Protein AF-A0A8J7EIL8-F1 (afdb_monomer_lite)

Secondary structure (DSSP, 8-state):
----------------HHHHHHHHHHHHHHHHHHHHHHHHHHHHHHHHHHHHHHHHHHHHHHHHHHHHHHHHHHHHHHHHHHHHHH--HHHHHHHHHHHH--------------

Radius of gyration: 48.03 Å; chains: 1; bo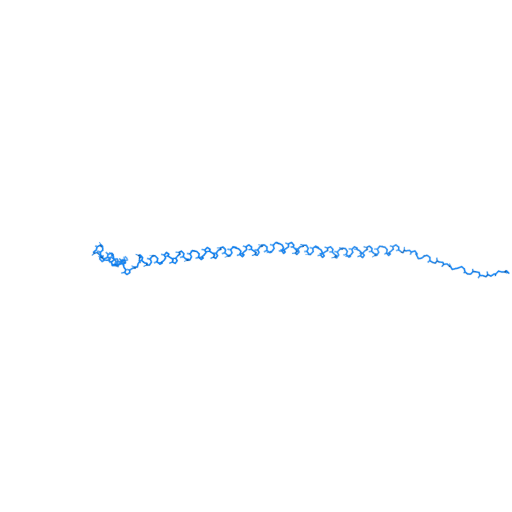unding box: 81×63×140 Å

Foldseek 3Di:
DDDDDDDDPPPPPDPDVVVVVVVVVVVVVVVVVVVVVVVVVVVVVVVCVVVVVVVVVVVVVVVVVVVVVVVVVVVVVVVVVVCCVVVVVVVVQVCCCVVVVDRDPPPPPPDDDD

Sequence (114 aa):
MPSSTRTPVRRQRRADPLRRLARHTVAIELGARLGVNVFLISVAAVSLGRLLPYLQSQVQQLEVARAELAQAEAANTRLRADFDRYFDPAQAGRVIQEQTGYRSRSERQVVWTD

Structure (mmCIF, N/CA/C/O backbone):
data_AF-A0A8J7EIL8-F1
#
_entry.id   AF-A0A8J7EIL8-F1
#
loop_
_atom_site.group_PDB
_atom_site.id
_atom_site.type_symbol
_atom_site.label_atom_id
_atom_site.label_alt_id
_atom_site.label_comp_id
_atom_site.label_asym_id
_atom_site.label_entity_id
_atom_site.label_seq_id
_atom_site.pdbx_PDB_ins_code
_atom_site.Cartn_x
_atom_site.Cartn_y
_atom_site.Cartn_z
_atom_site.occupancy
_atom_site.B_iso_or_equiv
_atom_site.auth_seq_id
_atom_site.auth_comp_id
_atom_site.auth_asym_id
_atom_site.auth_atom_id
_atom_site.pdbx_PDB_model_num
ATOM 1 N N . MET A 1 1 ? 45.175 -23.412 -86.253 1.00 45.22 1 MET A N 1
ATOM 2 C CA . MET A 1 1 ? 45.599 -22.586 -85.098 1.00 45.22 1 MET A CA 1
ATOM 3 C C . MET A 1 1 ? 45.067 -21.170 -85.302 1.00 45.22 1 MET A C 1
ATOM 5 O O . MET A 1 1 ? 45.242 -20.704 -86.420 1.00 45.22 1 MET A O 1
ATOM 9 N N . PRO A 1 2 ? 44.476 -20.468 -84.313 1.00 54.69 2 PRO A N 1
ATOM 10 C CA . PRO A 1 2 ? 44.032 -20.900 -8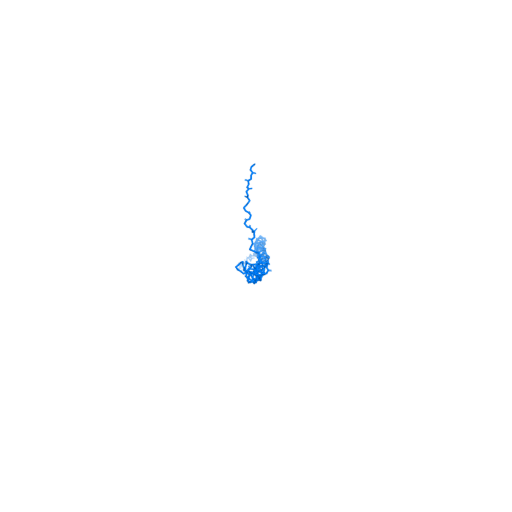2.985 1.00 54.69 2 PRO A CA 1
ATOM 11 C C . PRO A 1 2 ? 42.524 -20.655 -82.718 1.00 54.69 2 PRO A C 1
ATOM 13 O O . PRO A 1 2 ? 41.894 -19.747 -83.252 1.00 54.69 2 PRO A O 1
ATOM 16 N N . SER A 1 3 ? 41.957 -21.488 -81.848 1.00 57.53 3 SER A N 1
ATOM 17 C CA . SER A 1 3 ? 40.623 -21.370 -81.255 1.00 57.53 3 SER A CA 1
ATOM 18 C C . SER A 1 3 ? 40.598 -20.286 -80.173 1.00 57.53 3 SER A C 1
ATOM 20 O O . SER A 1 3 ? 41.425 -20.297 -79.261 1.00 57.53 3 SER A O 1
ATOM 22 N N . SER A 1 4 ? 39.637 -19.365 -80.251 1.00 58.88 4 SER A N 1
ATOM 23 C CA . SER A 1 4 ? 39.501 -18.262 -79.297 1.00 58.88 4 SER A CA 1
ATOM 24 C C . SER A 1 4 ? 38.798 -18.730 -78.017 1.00 58.88 4 SER A C 1
ATOM 26 O O . SER A 1 4 ? 37.571 -18.751 -77.931 1.00 58.88 4 SER A O 1
ATOM 28 N N . THR A 1 5 ? 39.575 -19.101 -77.003 1.00 61.47 5 THR A N 1
ATOM 29 C CA . THR A 1 5 ? 39.064 -19.445 -75.670 1.00 61.47 5 THR A CA 1
ATOM 30 C C . THR A 1 5 ? 38.674 -18.167 -74.922 1.00 61.47 5 THR A C 1
ATOM 32 O O . THR A 1 5 ? 39.535 -17.414 -74.470 1.00 61.47 5 THR A O 1
ATOM 35 N N . ARG A 1 6 ? 37.370 -17.900 -74.777 1.00 58.81 6 ARG A N 1
ATOM 36 C CA . ARG A 1 6 ? 36.865 -16.863 -73.860 1.00 58.81 6 ARG A CA 1
ATOM 37 C C . ARG A 1 6 ? 36.973 -17.369 -72.422 1.00 58.81 6 ARG A C 1
ATOM 39 O O . ARG A 1 6 ? 36.224 -18.248 -72.007 1.00 58.81 6 ARG A O 1
ATOM 46 N N . THR A 1 7 ? 37.890 -16.795 -71.659 1.00 63.28 7 THR A N 1
ATOM 47 C CA . THR A 1 7 ? 37.995 -16.983 -70.210 1.00 63.28 7 THR A CA 1
ATOM 48 C C . THR A 1 7 ? 36.843 -16.266 -69.492 1.00 63.28 7 THR A C 1
ATOM 50 O O . THR A 1 7 ? 36.620 -15.075 -69.722 1.00 63.28 7 THR A O 1
ATOM 53 N N . PRO A 1 8 ? 36.094 -16.935 -68.597 1.00 62.00 8 PRO A N 1
ATOM 54 C CA . PRO A 1 8 ? 35.124 -16.253 -67.756 1.00 62.00 8 PRO A CA 1
ATOM 55 C C . PRO A 1 8 ? 35.866 -15.509 -66.641 1.00 62.00 8 PRO A C 1
ATOM 57 O O . PRO A 1 8 ? 36.435 -16.111 -65.729 1.00 62.00 8 PRO A O 1
ATOM 60 N N . VAL A 1 9 ? 35.847 -14.178 -66.694 1.00 60.34 9 VAL A N 1
ATOM 61 C CA . VAL A 1 9 ? 36.305 -13.336 -65.585 1.00 60.34 9 VAL A CA 1
ATOM 62 C C . VAL A 1 9 ? 35.330 -13.521 -64.423 1.00 60.34 9 VAL A C 1
ATOM 64 O O . VAL A 1 9 ? 34.246 -12.936 -64.380 1.00 60.34 9 VAL A O 1
ATOM 67 N N . ARG A 1 10 ? 35.711 -14.366 -63.463 1.00 56.81 10 ARG A N 1
ATOM 68 C CA . ARG A 1 10 ? 35.024 -14.531 -62.181 1.00 56.81 10 ARG A CA 1
ATOM 69 C C . ARG A 1 10 ? 35.108 -13.205 -61.424 1.00 56.81 10 ARG A C 1
ATOM 71 O O . ARG A 1 10 ? 36.090 -12.938 -60.738 1.00 56.81 10 ARG A O 1
ATOM 78 N N . ARG A 1 11 ? 34.075 -12.363 -61.547 1.00 56.78 11 ARG A N 1
ATOM 79 C CA . ARG A 1 11 ? 33.885 -11.178 -60.697 1.00 56.78 11 ARG A CA 1
ATOM 80 C C . ARG A 1 11 ? 33.795 -11.639 -59.244 1.00 56.78 11 ARG A C 1
ATOM 82 O O . ARG A 1 11 ? 32.743 -12.055 -58.764 1.00 56.78 11 ARG A O 1
ATOM 89 N N . GLN A 1 12 ? 34.922 -11.580 -58.548 1.00 60.41 12 GLN A N 1
ATOM 90 C CA . GLN A 1 12 ? 34.991 -11.684 -57.101 1.00 60.41 12 GLN A CA 1
ATOM 91 C C . GLN A 1 12 ? 34.159 -10.531 -56.534 1.00 60.41 12 GLN A C 1
ATOM 93 O O . GLN A 1 12 ? 34.570 -9.372 -56.579 1.00 60.41 12 GLN A O 1
ATOM 98 N N . ARG A 1 13 ? 32.950 -10.841 -56.049 1.00 59.81 13 ARG A N 1
ATOM 99 C CA . ARG A 1 13 ? 32.154 -9.926 -55.225 1.00 59.81 13 ARG A CA 1
ATOM 100 C C . ARG A 1 13 ? 32.993 -9.600 -53.993 1.00 59.81 13 ARG A C 1
ATOM 102 O O . ARG A 1 13 ? 33.014 -10.371 -53.036 1.00 59.81 13 ARG A O 1
ATOM 109 N N . ARG A 1 14 ? 33.720 -8.482 -54.036 1.00 59.16 14 ARG A N 1
ATOM 110 C CA . ARG A 1 14 ? 34.313 -7.883 -52.842 1.00 59.16 14 ARG A CA 1
ATOM 111 C C . ARG A 1 14 ? 33.162 -7.617 -51.881 1.00 59.16 14 ARG A C 1
ATOM 113 O O . ARG A 1 14 ? 32.178 -6.982 -52.246 1.00 59.16 14 ARG A O 1
ATOM 120 N N . ALA A 1 15 ? 33.243 -8.196 -50.690 1.00 62.31 15 ALA A N 1
ATOM 121 C CA . ALA A 1 15 ? 32.285 -7.913 -49.641 1.00 62.31 15 ALA A CA 1
ATOM 122 C C . ALA A 1 15 ? 32.422 -6.431 -49.281 1.00 62.31 15 ALA A C 1
ATOM 124 O O . ALA A 1 15 ? 33.453 -6.030 -48.745 1.00 62.31 15 ALA A O 1
ATOM 125 N N . ASP A 1 16 ? 31.408 -5.631 -49.618 1.00 69.62 16 ASP A N 1
ATOM 126 C CA . ASP A 1 16 ? 31.428 -4.195 -49.365 1.00 69.62 16 ASP A CA 1
ATOM 127 C C . ASP A 1 16 ? 31.595 -3.917 -47.863 1.00 69.62 16 ASP A C 1
ATOM 129 O O . ASP A 1 16 ? 30.737 -4.329 -47.069 1.00 69.62 16 ASP A O 1
ATOM 133 N N . PRO A 1 17 ? 32.649 -3.197 -47.440 1.00 66.56 17 PRO A N 1
ATOM 134 C CA . PRO A 1 17 ? 32.838 -2.815 -46.040 1.00 66.56 17 PRO A CA 1
ATOM 135 C C . PRO A 1 17 ? 31.667 -1.961 -45.523 1.00 66.56 17 PRO A C 1
ATOM 137 O O . PRO A 1 17 ? 31.293 -2.057 -44.354 1.00 66.56 17 PRO A O 1
ATOM 140 N N . LEU A 1 18 ? 30.991 -1.237 -46.421 1.00 68.00 18 LEU A N 1
ATOM 141 C CA . LEU A 1 18 ? 29.774 -0.474 -46.138 1.00 68.00 18 LEU A CA 1
ATOM 142 C C . LEU A 1 18 ? 28.623 -1.356 -45.623 1.00 68.00 18 LEU A C 1
ATOM 144 O O . LEU A 1 18 ? 27.897 -0.956 -44.717 1.00 68.00 18 LEU A O 1
ATOM 148 N N . ARG A 1 19 ? 28.493 -2.603 -46.106 1.00 67.44 19 ARG A N 1
ATOM 149 C CA . ARG A 1 19 ? 27.488 -3.564 -45.604 1.00 67.44 19 ARG A CA 1
ATOM 150 C C . ARG A 1 19 ? 27.817 -4.113 -44.213 1.00 67.44 19 ARG A C 1
ATOM 152 O O . ARG A 1 19 ? 26.940 -4.680 -43.561 1.00 67.44 19 ARG A O 1
ATOM 159 N N . ARG A 1 20 ? 29.073 -4.032 -43.759 1.00 66.19 20 ARG A N 1
ATOM 160 C CA . ARG A 1 20 ? 29.434 -4.359 -42.367 1.00 66.19 20 ARG A CA 1
ATOM 161 C C . ARG A 1 20 ? 29.085 -3.201 -41.440 1.00 66.19 20 ARG A C 1
ATOM 163 O O . ARG A 1 20 ? 28.426 -3.453 -40.438 1.00 66.19 20 ARG A O 1
ATOM 170 N N . LEU A 1 21 ? 29.414 -1.963 -41.821 1.00 70.00 21 LEU A N 1
ATOM 171 C CA . LEU A 1 21 ? 29.007 -0.772 -41.064 1.00 70.00 21 LEU A CA 1
ATOM 172 C C . LEU A 1 21 ? 27.481 -0.680 -40.930 1.00 70.00 21 LEU A C 1
ATOM 174 O O . LEU A 1 21 ? 26.985 -0.549 -39.818 1.00 70.00 21 LEU A O 1
ATOM 178 N N . ALA A 1 22 ? 26.740 -0.859 -42.029 1.00 72.19 22 ALA A N 1
ATOM 179 C CA . ALA A 1 22 ? 25.276 -0.826 -42.012 1.00 72.19 22 ALA A CA 1
ATOM 180 C C . ALA A 1 22 ? 24.648 -1.942 -41.153 1.00 72.19 22 ALA A C 1
ATOM 182 O O . ALA A 1 22 ? 23.579 -1.768 -40.581 1.00 72.19 22 ALA A O 1
ATOM 183 N N . ARG A 1 23 ? 25.302 -3.105 -41.023 1.00 72.31 23 ARG A N 1
ATOM 184 C CA . ARG A 1 23 ? 24.844 -4.156 -40.097 1.00 72.31 23 ARG A CA 1
ATOM 185 C C . ARG A 1 23 ? 25.141 -3.814 -38.642 1.00 72.31 23 ARG A C 1
ATOM 187 O O . ARG A 1 23 ? 24.355 -4.175 -37.774 1.00 72.31 23 ARG A O 1
ATOM 194 N N . HIS A 1 24 ? 26.253 -3.136 -38.367 1.00 73.06 24 HIS A N 1
ATOM 195 C CA . HIS A 1 24 ? 26.572 -2.680 -37.017 1.00 73.06 24 HIS A CA 1
ATOM 196 C C . HIS A 1 24 ? 25.628 -1.575 -36.551 1.00 73.06 24 HIS A C 1
ATOM 198 O O . HIS A 1 24 ? 25.179 -1.637 -35.412 1.00 73.06 24 HIS A O 1
ATOM 204 N N . THR A 1 25 ? 25.240 -0.639 -37.420 1.00 80.06 25 THR A N 1
ATOM 205 C CA . THR A 1 25 ? 24.242 0.383 -37.064 1.00 80.06 25 THR A CA 1
ATOM 206 C C . THR A 1 25 ? 22.885 -0.242 -36.740 1.00 80.06 25 THR A C 1
ATOM 208 O O . THR A 1 25 ? 22.292 0.103 -35.724 1.00 80.06 25 THR A O 1
ATOM 211 N N . VAL A 1 26 ? 22.442 -1.231 -37.526 1.00 82.62 26 VAL A N 1
ATOM 212 C CA . VAL A 1 26 ? 21.201 -1.980 -37.250 1.00 82.62 26 VAL A CA 1
ATOM 213 C C . VAL A 1 26 ? 21.290 -2.762 -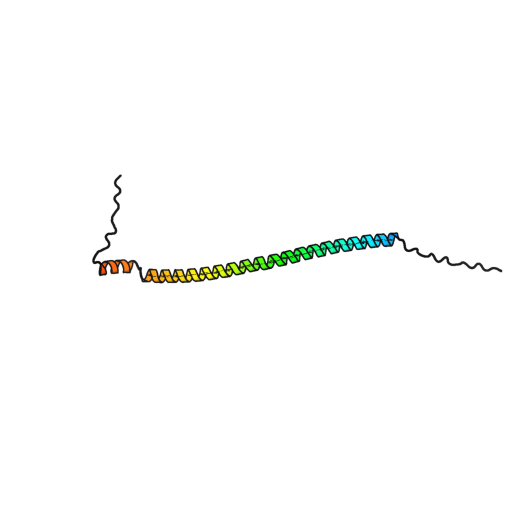35.936 1.00 82.62 26 VAL A C 1
ATOM 215 O O . VAL A 1 26 ? 20.343 -2.755 -35.157 1.00 82.62 26 VAL A O 1
ATOM 218 N N . ALA A 1 27 ? 22.421 -3.416 -35.653 1.00 83.56 27 ALA A N 1
ATOM 219 C CA . ALA A 1 27 ? 22.610 -4.154 -34.403 1.00 83.56 27 ALA A CA 1
ATOM 220 C C . ALA A 1 27 ? 22.623 -3.231 -33.170 1.00 83.56 27 ALA A C 1
ATOM 222 O O . ALA A 1 27 ? 22.053 -3.587 -32.140 1.00 83.56 27 ALA A O 1
ATOM 223 N N . ILE A 1 28 ? 23.231 -2.044 -33.282 1.00 87.00 28 ILE A N 1
ATOM 224 C CA . ILE A 1 28 ? 23.222 -1.021 -32.226 1.00 87.00 28 ILE A CA 1
ATOM 225 C C . ILE A 1 28 ? 21.800 -0.511 -31.995 1.00 87.00 28 ILE A C 1
ATOM 227 O O . ILE A 1 28 ? 21.368 -0.423 -30.849 1.00 87.00 28 ILE A O 1
ATOM 231 N N . GLU A 1 29 ? 21.051 -0.224 -33.061 1.00 85.06 29 GLU A N 1
ATOM 232 C CA . GLU A 1 29 ? 19.661 0.223 -32.951 1.00 85.06 29 GLU A CA 1
ATOM 233 C C . GLU A 1 29 ? 18.777 -0.837 -32.278 1.00 85.06 29 GLU A C 1
ATOM 235 O O . GLU A 1 29 ? 18.015 -0.520 -31.362 1.00 85.06 29 GLU A O 1
ATOM 240 N N . LEU A 1 30 ? 18.903 -2.106 -32.681 1.00 88.88 30 LEU A N 1
ATOM 241 C CA . LEU A 1 30 ? 18.167 -3.209 -32.061 1.00 88.88 30 LEU A CA 1
ATOM 242 C C . LEU A 1 30 ? 18.546 -3.385 -30.586 1.00 88.88 30 LEU A C 1
ATOM 244 O O . LEU A 1 30 ? 17.665 -3.557 -29.747 1.00 88.88 30 LEU A O 1
ATOM 248 N N . GLY A 1 31 ? 19.842 -3.315 -30.269 1.00 90.94 31 GLY A N 1
ATOM 249 C CA . GLY A 1 31 ? 20.347 -3.401 -28.900 1.00 90.94 31 GLY A CA 1
ATOM 250 C C . GLY A 1 31 ? 19.845 -2.254 -28.024 1.00 90.94 31 GLY A C 1
ATOM 251 O O . GLY A 1 31 ? 19.418 -2.492 -26.898 1.00 90.94 31 GLY A O 1
ATOM 252 N N . ALA A 1 32 ? 19.808 -1.031 -28.558 1.00 90.88 32 ALA A N 1
ATOM 253 C CA . ALA A 1 32 ? 19.260 0.131 -27.867 1.00 90.88 32 ALA A CA 1
ATOM 254 C C . ALA A 1 32 ? 17.753 -0.024 -27.613 1.00 90.88 32 ALA A C 1
ATOM 256 O O . ALA A 1 32 ? 17.305 0.141 -26.479 1.00 90.88 32 ALA A O 1
ATOM 257 N N . ARG A 1 33 ? 16.973 -0.415 -28.633 1.00 90.69 33 ARG A N 1
ATOM 258 C CA . ARG A 1 33 ? 15.527 -0.674 -28.487 1.00 90.69 33 ARG A CA 1
ATOM 259 C C . ARG A 1 33 ? 15.249 -1.767 -27.451 1.00 90.69 33 ARG A C 1
ATOM 261 O O . ARG A 1 33 ? 14.364 -1.608 -26.613 1.00 90.69 33 ARG A O 1
ATOM 268 N N . LEU A 1 34 ? 16.014 -2.860 -27.477 1.00 92.75 34 LEU A N 1
ATOM 269 C CA . LEU A 1 34 ? 15.877 -3.950 -26.512 1.00 92.75 34 LEU A CA 1
ATOM 270 C C . LEU A 1 34 ? 16.272 -3.503 -25.099 1.00 92.75 34 LEU A C 1
ATOM 272 O O . LEU A 1 34 ? 15.561 -3.809 -24.146 1.00 92.75 34 LEU A O 1
ATOM 276 N N . GLY A 1 35 ? 17.360 -2.741 -24.969 1.00 96.06 35 GLY A N 1
ATOM 277 C CA . GLY A 1 35 ? 17.827 -2.196 -23.696 1.00 96.06 35 GLY A CA 1
ATOM 278 C C . GLY A 1 35 ? 16.786 -1.301 -23.031 1.00 96.06 35 GLY A C 1
ATOM 279 O O . GLY A 1 35 ? 16.524 -1.459 -21.841 1.00 96.06 35 GLY A O 1
ATOM 280 N N . VAL A 1 36 ? 16.125 -0.432 -23.803 1.00 95.12 36 VAL A N 1
ATOM 281 C CA . VAL A 1 36 ? 15.016 0.396 -23.302 1.00 95.12 36 VAL A CA 1
ATOM 282 C C . VAL A 1 36 ? 13.862 -0.474 -22.806 1.00 95.12 36 VAL A C 1
ATOM 284 O O . VAL A 1 36 ? 13.364 -0.248 -21.708 1.00 95.12 36 VAL A O 1
ATOM 287 N N . ASN A 1 37 ? 13.464 -1.502 -23.557 1.00 95.25 37 ASN A N 1
ATOM 288 C CA . ASN A 1 37 ? 12.386 -2.396 -23.125 1.00 95.25 37 ASN A CA 1
ATOM 289 C C . ASN A 1 37 ? 12.743 -3.158 -21.843 1.00 95.25 37 ASN A C 1
ATOM 291 O O . ASN A 1 37 ? 11.929 -3.225 -20.925 1.00 95.25 37 ASN A O 1
ATOM 295 N N . VAL A 1 38 ? 13.963 -3.692 -21.748 1.00 95.62 38 VAL A N 1
ATOM 296 C CA . VAL A 1 38 ? 14.449 -4.374 -20.537 1.00 95.62 38 VAL A CA 1
ATOM 297 C C . VAL A 1 38 ? 14.474 -3.415 -19.348 1.00 95.62 38 VAL A C 1
ATOM 299 O O . VAL A 1 38 ? 14.063 -3.790 -18.251 1.00 95.62 38 VAL A O 1
ATOM 302 N N . PHE A 1 39 ? 14.899 -2.171 -19.565 1.00 96.69 39 PHE A N 1
ATOM 303 C CA . PHE A 1 39 ? 14.878 -1.131 -18.543 1.00 96.69 39 PHE A CA 1
ATOM 304 C C . PHE A 1 39 ? 13.452 -0.798 -18.079 1.00 96.69 39 PHE A C 1
ATOM 306 O O . PHE A 1 39 ? 13.191 -0.736 -16.882 1.00 96.69 39 PHE A O 1
ATOM 313 N N . LEU A 1 40 ? 12.498 -0.640 -18.997 1.00 95.56 40 LEU A N 1
ATOM 314 C CA . LEU A 1 40 ? 11.102 -0.382 -18.632 1.00 95.56 40 LEU A CA 1
ATOM 315 C C . LEU A 1 40 ? 10.491 -1.553 -17.853 1.00 95.56 40 LEU A C 1
ATOM 317 O O . LEU A 1 40 ? 9.811 -1.332 -16.851 1.00 95.56 40 LEU A O 1
ATOM 321 N N . ILE A 1 41 ? 10.771 -2.793 -18.267 1.00 95.44 41 ILE A N 1
ATOM 322 C CA . ILE A 1 41 ? 10.316 -3.998 -17.561 1.00 95.44 41 ILE A CA 1
ATOM 323 C C . ILE A 1 41 ? 10.926 -4.064 -16.158 1.00 95.44 41 ILE A C 1
ATOM 325 O O . ILE A 1 41 ? 10.215 -4.385 -15.208 1.00 95.44 41 ILE A O 1
ATOM 329 N N . SER A 1 42 ? 12.212 -3.742 -15.997 1.00 95.38 42 SER A N 1
ATOM 330 C CA . SER A 1 42 ? 12.857 -3.775 -14.682 1.00 95.38 42 SER A CA 1
ATOM 331 C C . SER A 1 42 ? 12.290 -2.706 -13.746 1.00 95.38 42 SER A C 1
ATOM 333 O O . SER A 1 42 ? 11.971 -3.018 -12.599 1.00 95.38 42 SER A O 1
ATOM 335 N N . VAL A 1 43 ? 12.065 -1.482 -14.236 1.00 94.75 43 VAL A N 1
ATOM 336 C CA . VAL A 1 43 ? 11.402 -0.419 -13.463 1.00 94.75 43 VAL A CA 1
ATOM 337 C C . VAL A 1 43 ? 9.985 -0.835 -13.070 1.00 94.75 43 VAL A C 1
ATOM 339 O O . VAL A 1 43 ? 9.608 -0.685 -11.907 1.00 94.75 43 VAL A O 1
ATOM 342 N N . ALA A 1 44 ? 9.214 -1.407 -13.999 1.00 91.94 44 ALA A N 1
ATOM 343 C CA . ALA A 1 44 ? 7.872 -1.906 -13.716 1.00 91.94 44 ALA A CA 1
ATOM 344 C C . ALA A 1 44 ? 7.890 -3.017 -12.653 1.00 91.94 44 ALA A C 1
ATOM 346 O O . ALA A 1 44 ? 7.119 -2.960 -11.697 1.00 91.94 44 ALA A O 1
ATOM 347 N N . ALA A 1 45 ? 8.804 -3.985 -12.766 1.00 91.56 45 ALA A N 1
ATOM 348 C CA . ALA A 1 45 ? 8.948 -5.078 -11.807 1.00 91.56 45 ALA A CA 1
ATOM 349 C C . ALA A 1 45 ? 9.329 -4.575 -10.405 1.00 91.56 45 ALA A C 1
ATOM 351 O O . ALA A 1 45 ? 8.746 -5.017 -9.416 1.00 91.56 45 ALA A O 1
ATOM 352 N N . VAL A 1 46 ? 10.254 -3.614 -10.306 1.00 91.75 46 VAL A N 1
ATOM 353 C CA . VAL A 1 46 ? 10.628 -2.985 -9.027 1.00 91.75 46 VAL A CA 1
ATOM 354 C C . VAL A 1 46 ? 9.455 -2.201 -8.438 1.00 91.75 46 VAL A C 1
ATOM 356 O O . VAL A 1 46 ? 9.201 -2.283 -7.236 1.00 91.75 46 VAL A O 1
ATOM 359 N N . SER A 1 47 ? 8.725 -1.457 -9.272 1.00 86.69 47 SER A N 1
ATOM 360 C CA . SER A 1 47 ? 7.548 -0.697 -8.848 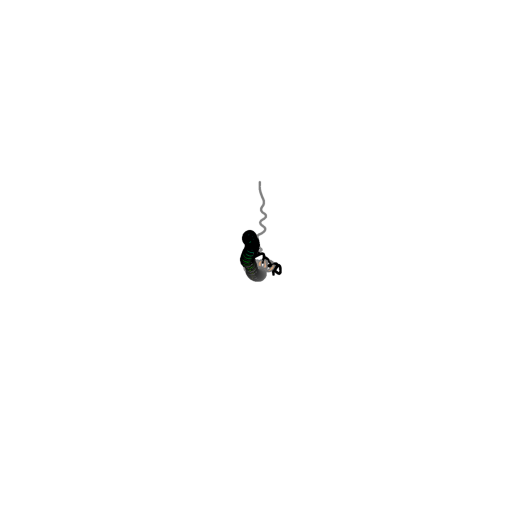1.00 86.69 47 SER A CA 1
ATOM 361 C C . SER A 1 47 ? 6.458 -1.621 -8.300 1.00 86.69 47 SER A C 1
ATOM 363 O O . SER A 1 47 ? 6.007 -1.424 -7.174 1.00 86.69 47 SER A O 1
ATOM 365 N N . LEU A 1 48 ? 6.117 -2.691 -9.026 1.00 82.81 48 LEU A N 1
ATOM 366 C CA . LEU A 1 48 ? 5.175 -3.725 -8.583 1.00 82.81 48 LEU A CA 1
ATOM 367 C C . LEU A 1 48 ? 5.645 -4.414 -7.297 1.00 82.81 48 LEU A C 1
ATOM 369 O O . LEU A 1 48 ? 4.856 -4.567 -6.366 1.00 82.81 48 LEU A O 1
ATOM 373 N N . GLY A 1 49 ? 6.931 -4.764 -7.209 1.00 83.62 49 GLY A N 1
ATOM 374 C CA . GLY A 1 49 ? 7.525 -5.381 -6.023 1.00 83.62 49 GLY A CA 1
ATOM 375 C C . GLY A 1 49 ? 7.485 -4.494 -4.776 1.00 83.62 49 GLY A C 1
ATOM 376 O O . GLY A 1 49 ? 7.446 -5.017 -3.667 1.00 83.62 49 GLY A O 1
ATOM 377 N N . ARG A 1 50 ? 7.451 -3.163 -4.933 1.00 76.81 50 ARG A N 1
ATOM 378 C CA . ARG A 1 50 ? 7.247 -2.215 -3.822 1.00 76.81 50 ARG A CA 1
ATOM 379 C C . ARG A 1 50 ? 5.776 -1.899 -3.556 1.00 76.81 50 ARG A C 1
ATOM 381 O O . ARG A 1 50 ? 5.414 -1.662 -2.408 1.00 76.81 50 ARG A O 1
ATOM 388 N N . LEU A 1 51 ? 4.933 -1.903 -4.587 1.00 77.88 51 LEU A N 1
ATOM 389 C CA . LEU A 1 51 ? 3.512 -1.580 -4.470 1.00 77.88 51 LEU A CA 1
ATOM 390 C C . LEU A 1 51 ? 2.720 -2.700 -3.781 1.00 77.88 51 LEU A C 1
ATOM 392 O O . LEU A 1 51 ? 1.887 -2.420 -2.923 1.00 77.88 51 LEU A O 1
ATOM 396 N N . LEU A 1 52 ? 3.004 -3.964 -4.114 1.00 72.62 52 LEU A N 1
ATOM 397 C CA . LEU A 1 52 ? 2.338 -5.125 -3.512 1.00 72.62 52 LEU A CA 1
ATOM 398 C C . LEU A 1 52 ? 2.430 -5.160 -1.972 1.00 72.62 52 LEU A C 1
ATOM 400 O O . LEU A 1 52 ? 1.385 -5.243 -1.324 1.00 72.62 52 LEU A O 1
ATOM 404 N N . PRO A 1 53 ? 3.628 -5.073 -1.357 1.00 71.75 53 PRO A N 1
ATOM 405 C CA . PRO A 1 53 ? 3.746 -5.123 0.098 1.00 71.75 53 PRO A CA 1
ATOM 406 C C . PRO A 1 53 ? 3.127 -3.895 0.776 1.00 71.75 53 PRO A C 1
ATOM 408 O O . PRO A 1 53 ? 2.623 -4.008 1.890 1.00 71.75 53 PRO A O 1
ATOM 411 N N . TYR A 1 54 ? 3.105 -2.738 0.106 1.00 69.12 54 TYR A N 1
ATOM 412 C CA . TYR A 1 54 ? 2.455 -1.531 0.623 1.00 69.12 54 TYR A CA 1
ATOM 413 C C . TYR A 1 54 ? 0.928 -1.678 0.726 1.00 69.12 54 TYR A C 1
ATOM 415 O O . TYR A 1 54 ? 0.311 -1.141 1.644 1.00 69.12 54 TYR A O 1
ATOM 423 N N . LEU A 1 55 ? 0.310 -2.430 -0.188 1.00 64.94 55 LEU A N 1
ATOM 424 C CA . LEU A 1 55 ? -1.114 -2.762 -0.100 1.00 64.94 55 LEU A CA 1
ATOM 425 C C . LEU A 1 55 ? -1.382 -3.815 0.983 1.00 64.94 55 LEU A C 1
ATOM 427 O O . LEU A 1 55 ? -2.358 -3.702 1.720 1.00 64.94 55 LEU A O 1
ATOM 431 N N . GLN A 1 56 ? -0.502 -4.811 1.124 1.00 67.44 56 GLN A N 1
ATOM 432 C CA . GLN A 1 56 ? -0.639 -5.843 2.159 1.00 67.44 56 GLN A CA 1
ATOM 433 C C . GLN A 1 56 ? -0.532 -5.271 3.578 1.00 67.44 56 GLN A C 1
ATOM 435 O O . GLN A 1 56 ? -1.314 -5.657 4.449 1.00 67.44 56 GLN A O 1
ATOM 440 N N . SER A 1 57 ? 0.383 -4.326 3.814 1.00 63.62 57 SER A N 1
ATOM 441 C CA . SER A 1 57 ? 0.552 -3.713 5.136 1.00 63.62 57 SER A CA 1
ATOM 442 C C . SER A 1 57 ? -0.672 -2.901 5.570 1.00 63.62 57 SER A C 1
ATOM 444 O O . SER A 1 57 ? -1.041 -2.938 6.742 1.00 63.62 57 SER A O 1
ATOM 446 N N . GLN A 1 58 ? -1.353 -2.225 4.638 1.00 59.25 58 GLN A N 1
ATOM 447 C CA . GLN A 1 58 ? -2.591 -1.499 4.939 1.00 59.25 58 GLN A CA 1
ATOM 448 C C . GLN A 1 58 ? -3.739 -2.440 5.313 1.00 59.25 58 GLN A C 1
ATOM 450 O O . GLN A 1 58 ? -4.484 -2.154 6.249 1.00 59.25 58 GLN A O 1
ATOM 455 N N . VAL A 1 59 ? -3.866 -3.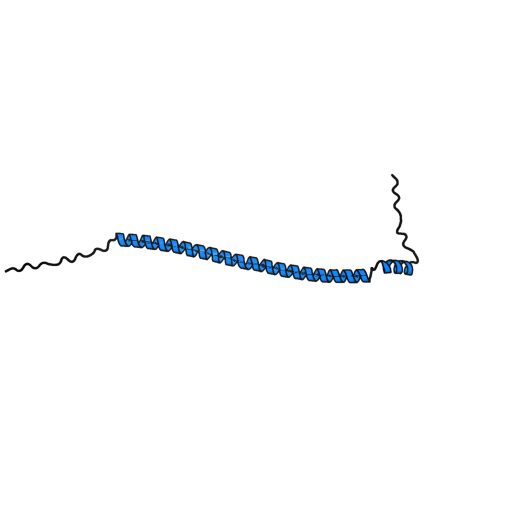577 4.621 1.00 62.97 59 VAL A N 1
ATOM 456 C CA . VAL A 1 59 ? -4.899 -4.578 4.931 1.00 62.97 59 VAL A CA 1
ATOM 457 C C . VAL A 1 59 ? -4.685 -5.169 6.326 1.00 62.97 59 VAL A C 1
ATOM 459 O O . VAL A 1 59 ? -5.641 -5.260 7.092 1.00 62.97 59 VAL A O 1
ATOM 462 N N . GLN A 1 60 ? -3.440 -5.483 6.695 1.00 62.78 60 GLN A N 1
ATOM 463 C CA . GLN A 1 60 ? -3.124 -5.997 8.033 1.00 62.78 60 GLN A CA 1
ATOM 464 C C . GLN A 1 60 ? -3.421 -4.976 9.138 1.00 62.78 60 GLN A C 1
ATOM 466 O O . GLN A 1 60 ? -3.993 -5.332 10.165 1.00 62.78 60 GLN A O 1
ATOM 471 N N . GLN A 1 61 ? -3.086 -3.699 8.931 1.00 67.31 61 GLN A N 1
ATOM 472 C CA . GLN A 1 61 ? -3.387 -2.647 9.911 1.00 67.31 61 GLN A CA 1
ATOM 473 C C . GLN A 1 61 ? -4.896 -2.434 10.089 1.00 67.31 61 GLN A C 1
ATOM 475 O O . GLN A 1 61 ? -5.362 -2.243 11.211 1.00 67.31 61 GLN A O 1
ATOM 480 N N . LEU A 1 62 ? -5.670 -2.516 9.003 1.00 70.94 62 LEU A N 1
ATOM 481 C CA . LEU A 1 62 ? -7.132 -2.453 9.054 1.00 70.94 62 LEU A CA 1
ATOM 482 C C . LEU A 1 62 ? -7.735 -3.634 9.819 1.00 70.94 62 LEU A C 1
ATOM 484 O O . LEU A 1 62 ? -8.700 -3.450 10.559 1.00 70.94 62 LEU A O 1
ATOM 488 N N . GLU A 1 63 ? -7.188 -4.834 9.646 1.00 73.06 63 GLU A N 1
ATOM 489 C CA . GLU A 1 63 ? -7.662 -6.031 10.340 1.00 73.06 63 GLU A CA 1
ATOM 490 C C . GLU A 1 63 ? -7.381 -5.959 11.847 1.00 73.06 63 GLU A C 1
ATOM 492 O O . GLU A 1 63 ? -8.280 -6.214 12.650 1.00 73.06 63 GLU A O 1
ATOM 497 N N . VAL A 1 64 ? -6.187 -5.496 12.235 1.00 74.25 64 VAL A N 1
ATOM 498 C CA . VAL A 1 64 ? -5.826 -5.262 13.644 1.00 74.25 64 VAL A CA 1
ATOM 499 C C . VAL A 1 64 ? -6.712 -4.185 14.273 1.00 74.25 64 VAL A C 1
ATOM 501 O O . VAL A 1 64 ? -7.308 -4.426 15.321 1.00 74.25 64 VAL A O 1
ATOM 504 N N . ALA A 1 65 ? -6.883 -3.033 13.617 1.00 75.06 65 ALA A N 1
ATOM 505 C CA . ALA A 1 65 ? -7.716 -1.949 14.142 1.00 75.06 65 ALA A CA 1
ATOM 506 C C . ALA A 1 65 ? -9.188 -2.368 14.306 1.00 75.06 65 ALA A C 1
ATOM 508 O O . ALA A 1 65 ? -9.838 -1.998 15.282 1.00 75.06 65 ALA A O 1
ATOM 509 N N . ARG A 1 66 ? -9.725 -3.175 13.378 1.00 73.88 66 ARG A N 1
ATOM 510 C CA . ARG A 1 66 ? -11.084 -3.731 13.492 1.00 73.88 66 ARG A CA 1
ATOM 511 C C . ARG A 1 66 ? -11.206 -4.715 14.651 1.00 73.88 66 ARG A C 1
ATOM 513 O O . ARG A 1 66 ? -12.220 -4.695 15.344 1.00 73.88 66 ARG A O 1
ATOM 520 N N . ALA A 1 67 ? -10.198 -5.559 14.863 1.00 83.38 67 ALA A N 1
ATOM 521 C CA . ALA A 1 67 ? -10.181 -6.491 15.984 1.00 83.38 67 ALA A CA 1
ATOM 522 C C . ALA A 1 67 ? -10.127 -5.756 17.334 1.00 83.38 67 ALA A C 1
ATOM 524 O O . ALA A 1 67 ? -10.879 -6.104 18.246 1.00 83.38 67 ALA A O 1
ATOM 525 N N . GLU A 1 68 ? -9.300 -4.715 17.453 1.00 81.56 68 GLU A N 1
ATOM 526 C CA . GLU A 1 68 ? -9.235 -3.872 18.654 1.00 81.56 68 GLU A CA 1
ATOM 527 C C . GLU A 1 68 ? -10.551 -3.127 18.904 1.00 81.56 68 GLU A C 1
ATOM 529 O O . GLU A 1 68 ? -11.050 -3.120 20.031 1.00 81.56 68 GLU A O 1
ATOM 534 N N . LEU A 1 69 ? -11.164 -2.565 17.856 1.00 89.25 69 LEU A N 1
ATOM 535 C CA . LEU A 1 69 ? -12.457 -1.889 17.961 1.00 89.25 69 LEU A CA 1
ATOM 536 C C . LEU A 1 69 ? -13.560 -2.846 18.433 1.00 89.25 69 LEU A C 1
ATOM 538 O O . LEU A 1 69 ? -14.298 -2.512 19.355 1.00 89.25 69 LEU A O 1
ATOM 542 N N . ALA A 1 70 ? -13.625 -4.060 17.878 1.00 88.38 70 ALA A N 1
ATOM 543 C CA . ALA A 1 70 ? -14.603 -5.068 18.290 1.00 88.38 70 ALA A CA 1
ATOM 544 C C . ALA A 1 70 ? -14.432 -5.483 19.763 1.00 88.38 70 ALA A C 1
ATOM 546 O O . ALA A 1 70 ? -15.417 -5.658 20.483 1.00 88.38 70 ALA A O 1
ATOM 547 N N . GLN A 1 71 ? -13.188 -5.610 20.239 1.00 91.44 71 GLN A N 1
ATOM 548 C CA . GLN A 1 71 ? -12.916 -5.892 21.652 1.00 91.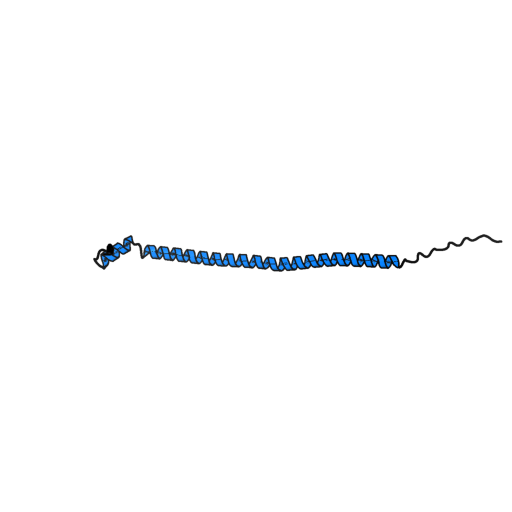44 71 GLN A CA 1
ATOM 549 C C . GLN A 1 71 ? -13.339 -4.727 22.552 1.00 91.44 71 GLN A C 1
ATOM 551 O O . GLN A 1 71 ? -13.972 -4.950 23.587 1.00 91.44 71 GLN A O 1
ATOM 556 N N . ALA A 1 72 ? -13.031 -3.491 22.153 1.00 89.69 72 ALA A N 1
ATOM 557 C CA . ALA A 1 72 ? -13.409 -2.293 22.893 1.00 89.69 72 ALA A CA 1
ATOM 558 C C . ALA A 1 72 ? -14.934 -2.098 22.940 1.00 89.69 72 ALA A C 1
ATOM 560 O O . ALA A 1 72 ? -15.475 -1.784 23.999 1.00 89.69 72 ALA A O 1
ATOM 561 N N . GLU A 1 73 ? -15.642 -2.340 21.835 1.00 91.25 73 GLU A N 1
ATOM 562 C CA . GLU A 1 73 ? -17.107 -2.290 21.773 1.00 91.25 73 GLU A CA 1
ATOM 563 C C . GLU A 1 73 ? -17.752 -3.359 22.659 1.00 91.25 73 GLU A C 1
ATOM 565 O O . GLU A 1 73 ? -18.683 -3.057 23.412 1.00 91.25 73 GLU A O 1
ATOM 570 N N . ALA A 1 74 ? -17.238 -4.592 22.636 1.00 92.31 74 ALA A N 1
ATOM 571 C CA . ALA A 1 74 ? -17.714 -5.660 23.513 1.00 92.31 74 ALA A CA 1
ATOM 572 C C . ALA A 1 74 ? -17.483 -5.315 24.994 1.00 92.31 74 ALA A C 1
ATOM 574 O O . ALA A 1 74 ? -18.382 -5.488 25.825 1.00 92.31 74 ALA A O 1
ATOM 575 N N . ALA A 1 75 ? -16.305 -4.778 25.324 1.00 91.94 75 ALA A N 1
ATOM 576 C CA . ALA A 1 75 ? -15.980 -4.327 26.672 1.00 91.94 75 ALA A CA 1
ATOM 577 C C . ALA A 1 75 ? -16.886 -3.172 27.118 1.00 91.94 75 ALA A C 1
ATOM 579 O O . ALA A 1 75 ? -17.415 -3.215 28.226 1.00 91.94 75 ALA A O 1
ATOM 580 N N . ASN A 1 76 ? -17.124 -2.178 26.257 1.00 93.88 76 ASN A N 1
ATOM 581 C CA . ASN A 1 76 ? -18.005 -1.048 26.551 1.00 93.88 76 ASN A CA 1
ATOM 582 C C . ASN A 1 76 ? -19.454 -1.500 26.753 1.00 93.88 76 ASN A C 1
ATOM 584 O O . ASN A 1 76 ? -20.089 -1.098 27.723 1.00 93.88 76 ASN A O 1
ATOM 588 N N . THR A 1 77 ? -19.948 -2.389 25.890 1.00 91.69 77 THR A N 1
ATOM 589 C CA . THR A 1 77 ? -21.299 -2.954 25.999 1.00 91.69 77 THR A CA 1
ATOM 590 C C . THR A 1 77 ? -21.478 -3.676 27.330 1.00 91.69 77 THR A C 1
ATOM 592 O O . THR A 1 77 ? -22.480 -3.474 28.015 1.00 91.69 77 THR A O 1
ATOM 595 N N . ARG A 1 78 ? -20.482 -4.472 27.739 1.00 90.31 78 ARG A N 1
ATOM 596 C CA . ARG A 1 78 ? -20.485 -5.137 29.045 1.00 90.31 78 ARG A CA 1
ATOM 597 C C . ARG A 1 78 ? -20.459 -4.132 30.194 1.00 90.31 78 ARG A C 1
ATOM 599 O O . ARG A 1 78 ? -21.269 -4.249 31.105 1.00 90.31 78 ARG A O 1
ATOM 606 N N . LEU A 1 79 ? -19.575 -3.136 30.130 1.00 89.00 79 LEU A N 1
ATOM 607 C CA . LEU A 1 79 ? -19.462 -2.104 31.161 1.00 89.00 79 LEU A CA 1
ATOM 608 C C . LEU A 1 79 ? -20.764 -1.321 31.317 1.00 89.00 79 LEU A C 1
ATOM 610 O O . LEU A 1 79 ? -21.170 -1.019 32.432 1.00 89.00 79 LEU A O 1
ATOM 614 N N . ARG A 1 80 ? -21.428 -1.019 30.201 1.00 85.19 80 ARG A N 1
ATOM 615 C CA . ARG A 1 80 ? -22.709 -0.322 30.183 1.00 85.19 80 ARG A CA 1
ATOM 616 C C . ARG A 1 80 ? -23.831 -1.188 30.744 1.00 85.19 80 ARG A C 1
ATOM 618 O O . ARG A 1 80 ? -24.607 -0.691 31.542 1.00 85.19 80 ARG A O 1
ATOM 625 N N . ALA A 1 81 ? -23.868 -2.477 30.412 1.00 85.12 81 ALA A N 1
ATOM 626 C CA . ALA A 1 81 ? -24.827 -3.413 30.998 1.00 85.12 81 ALA A CA 1
ATOM 627 C C . ALA A 1 81 ? -24.629 -3.583 32.516 1.00 85.12 81 ALA A C 1
ATOM 629 O O . ALA A 1 81 ? -25.606 -3.633 33.263 1.00 85.12 81 ALA A O 1
ATOM 630 N N . ASP A 1 82 ? -23.377 -3.648 32.979 1.00 84.00 82 ASP A N 1
ATOM 631 C CA . ASP A 1 82 ? -23.056 -3.690 34.407 1.00 84.00 82 ASP A CA 1
ATOM 632 C C . ASP A 1 82 ? -23.427 -2.359 35.081 1.00 84.00 82 ASP A C 1
ATOM 634 O O . ASP A 1 82 ? -24.056 -2.359 36.138 1.00 84.00 82 ASP A O 1
ATOM 638 N N . PHE A 1 83 ? -23.116 -1.221 34.454 1.00 81.81 83 PHE A N 1
ATOM 639 C CA . PHE A 1 83 ? -23.498 0.097 34.955 1.00 81.81 83 PHE A CA 1
ATOM 640 C C . PHE A 1 83 ? -25.017 0.242 35.054 1.00 81.81 83 PHE A C 1
ATOM 642 O O . PHE A 1 83 ? -25.503 0.569 36.125 1.00 81.81 83 PHE A O 1
ATOM 649 N N . ASP A 1 84 ? -25.777 -0.073 34.007 1.00 78.44 84 ASP A N 1
ATOM 650 C CA . ASP A 1 84 ? -27.243 -0.004 34.025 1.00 78.44 84 ASP A CA 1
ATOM 651 C C . ASP A 1 84 ? -27.839 -0.948 35.082 1.00 78.44 84 ASP A C 1
ATOM 653 O O . ASP A 1 84 ? -28.846 -0.628 35.707 1.00 78.44 84 ASP A O 1
ATOM 657 N N . ARG A 1 85 ? -27.203 -2.100 35.336 1.00 73.69 85 ARG A N 1
ATOM 658 C CA . ARG A 1 85 ? -27.625 -3.040 36.383 1.00 73.69 85 ARG A CA 1
ATOM 659 C C . ARG A 1 85 ? -27.386 -2.504 37.796 1.00 73.69 85 ARG A C 1
ATOM 661 O O . ARG A 1 85 ? -28.240 -2.700 38.657 1.00 73.69 85 ARG A O 1
ATOM 668 N N . TYR A 1 86 ? -26.227 -1.903 38.063 1.00 74.00 86 TYR A N 1
ATOM 669 C CA . TYR A 1 86 ? -25.859 -1.442 39.411 1.00 74.00 86 TYR A CA 1
ATOM 670 C C . TYR A 1 86 ? -26.281 0.005 39.698 1.00 74.00 86 TYR A C 1
ATOM 672 O O . TYR A 1 86 ? -26.488 0.371 40.853 1.00 74.00 86 TYR A O 1
ATOM 680 N N . PHE A 1 87 ? -26.431 0.813 38.655 1.00 67.56 87 PHE A N 1
ATOM 681 C CA . PHE A 1 87 ? -26.787 2.227 38.684 1.00 67.56 87 PHE A CA 1
ATOM 682 C C . PHE A 1 87 ? -28.065 2.487 37.881 1.00 67.56 87 PHE A C 1
ATOM 684 O O . PHE A 1 87 ? -28.170 3.496 37.189 1.00 67.56 87 PHE A O 1
ATOM 691 N N . ASP A 1 88 ? -29.061 1.605 37.996 1.00 67.69 88 ASP A N 1
ATOM 692 C CA . ASP A 1 88 ? -30.414 1.911 37.533 1.00 67.69 88 ASP A CA 1
ATOM 693 C C . ASP A 1 88 ? -30.942 3.098 38.364 1.00 67.69 88 ASP A C 1
ATOM 695 O O . ASP A 1 88 ? -31.158 2.936 39.570 1.00 67.69 88 ASP A O 1
ATOM 699 N N . PRO A 1 89 ? -31.154 4.301 37.794 1.00 59.69 89 PRO A N 1
ATOM 700 C CA . PRO A 1 89 ? -31.630 5.461 38.548 1.00 59.69 89 PRO A CA 1
ATOM 701 C C . PRO A 1 89 ? -32.996 5.211 39.208 1.00 59.69 89 PRO A C 1
ATOM 703 O O . PRO A 1 89 ? -33.295 5.815 40.244 1.00 59.69 89 PRO A O 1
ATOM 706 N N . ALA A 1 90 ? -33.796 4.277 38.676 1.00 61.84 90 ALA A N 1
ATOM 707 C CA . ALA A 1 90 ? -35.054 3.857 39.287 1.00 61.84 90 ALA A CA 1
ATOM 708 C C . ALA A 1 90 ? -34.848 3.056 40.588 1.00 61.84 90 ALA A C 1
ATOM 710 O O . ALA A 1 90 ? -35.708 3.106 41.474 1.00 61.84 90 ALA A O 1
ATOM 711 N N . GLN A 1 91 ? -33.717 2.353 40.725 1.00 56.12 91 GLN A N 1
ATOM 712 C CA . GLN A 1 91 ? -33.314 1.666 41.957 1.00 56.12 91 GLN A CA 1
ATOM 713 C C . GLN A 1 91 ? -32.433 2.536 42.848 1.00 56.12 91 GLN A C 1
ATOM 715 O O . GLN A 1 91 ? -32.641 2.538 44.056 1.00 56.12 91 GLN A O 1
ATOM 720 N N . ALA A 1 92 ? -31.524 3.340 42.294 1.00 60.44 92 ALA A N 1
ATOM 721 C CA . ALA A 1 92 ? -30.683 4.257 43.062 1.00 60.44 92 ALA A CA 1
ATOM 722 C C . ALA A 1 92 ? -31.532 5.233 43.893 1.00 60.44 92 ALA A C 1
ATOM 724 O O . ALA A 1 92 ? -31.252 5.451 45.071 1.00 60.44 92 ALA A O 1
ATOM 725 N N . GLY A 1 93 ? -32.635 5.745 43.330 1.00 59.56 93 GLY A N 1
ATOM 726 C CA . GLY A 1 93 ? -33.597 6.557 44.078 1.00 59.56 93 GLY A CA 1
ATOM 727 C C . GLY A 1 93 ? -34.287 5.808 45.229 1.00 59.56 93 GLY A C 1
ATOM 728 O O . GLY A 1 93 ? -34.542 6.414 46.270 1.00 59.56 93 GLY A O 1
ATOM 729 N N . ARG A 1 94 ? -34.555 4.500 45.072 1.00 59.62 94 ARG A N 1
ATOM 730 C CA . ARG A 1 94 ? -35.151 3.649 46.121 1.00 59.62 94 ARG A CA 1
ATOM 731 C C . ARG A 1 94 ? -34.136 3.264 47.192 1.00 59.62 94 ARG A C 1
ATOM 733 O O . ARG A 1 94 ? -34.434 3.440 48.360 1.00 59.62 94 ARG A O 1
ATOM 740 N N . VAL A 1 95 ? -32.925 2.848 46.819 1.00 58.66 95 VAL A N 1
ATOM 741 C CA . VAL A 1 95 ? -31.851 2.486 47.762 1.00 58.66 95 VAL A CA 1
ATOM 742 C C . VAL A 1 95 ? -31.425 3.693 48.598 1.00 58.66 95 VAL A C 1
ATOM 744 O O . VAL A 1 95 ? -31.258 3.563 49.807 1.00 58.66 95 VAL A O 1
ATOM 747 N N . ILE A 1 96 ? -31.322 4.888 48.002 1.00 58.72 96 ILE A N 1
ATOM 748 C CA . ILE A 1 96 ? -31.063 6.122 48.760 1.00 58.72 96 ILE A CA 1
ATOM 749 C C . ILE A 1 96 ? -32.212 6.400 49.743 1.00 58.72 96 ILE A C 1
ATOM 751 O O . ILE A 1 96 ? -31.945 6.719 50.902 1.00 58.72 96 ILE A O 1
ATOM 755 N N . GLN A 1 97 ? -33.475 6.239 49.328 1.00 60.59 97 GLN A N 1
ATOM 756 C CA . GLN A 1 97 ? -34.632 6.407 50.221 1.00 60.59 97 GLN A CA 1
ATOM 757 C C . GLN A 1 97 ? -34.670 5.363 51.349 1.00 60.59 97 GLN A C 1
ATOM 759 O O . GLN A 1 97 ? -34.965 5.725 52.485 1.00 60.59 97 GLN A O 1
ATOM 764 N N . GLU A 1 98 ? -34.341 4.104 51.061 1.00 59.25 98 GLU A N 1
ATOM 765 C CA . GLU A 1 98 ? -34.373 2.984 52.009 1.00 59.25 98 GLU A CA 1
ATOM 766 C C . GLU A 1 98 ? -33.202 3.010 53.003 1.00 59.25 98 GLU A C 1
ATOM 768 O O . GLU A 1 98 ? -33.404 2.738 54.183 1.00 59.25 98 GLU A O 1
ATOM 773 N N . GLN A 1 99 ? -31.989 3.366 52.564 1.00 57.94 99 GLN A N 1
ATOM 774 C CA . GLN A 1 99 ? -30.799 3.362 53.427 1.00 57.94 99 GLN A CA 1
ATOM 775 C C . GLN A 1 99 ? -30.581 4.665 54.196 1.00 57.94 99 GLN A C 1
ATOM 777 O O . GLN A 1 99 ? -30.001 4.638 55.280 1.00 57.94 99 GLN A O 1
ATOM 782 N N . THR A 1 100 ? -31.009 5.811 53.659 1.00 59.72 100 THR A N 1
ATOM 783 C CA . THR A 1 100 ? -30.767 7.112 54.312 1.00 59.72 100 THR A CA 1
ATOM 784 C C . THR A 1 100 ? -32.020 7.722 54.928 1.00 59.72 100 THR A C 1
ATOM 786 O O . THR A 1 100 ? -31.909 8.674 55.695 1.00 59.72 100 THR A O 1
ATOM 789 N N . GLY A 1 101 ? -33.218 7.222 54.594 1.00 54.12 101 GLY A N 1
ATOM 790 C CA . GLY A 1 101 ? -34.492 7.816 55.014 1.00 54.12 101 GLY A CA 1
ATOM 791 C C . GLY A 1 101 ? -34.750 9.220 54.445 1.00 54.12 101 GLY A C 1
ATOM 792 O O . GLY A 1 101 ? -35.795 9.812 54.716 1.00 54.12 101 GLY A O 1
ATOM 793 N N . TYR A 1 102 ? -33.828 9.768 53.645 1.00 53.62 102 TYR A N 1
ATOM 794 C CA . TYR A 1 102 ? -33.908 11.111 53.087 1.00 53.62 102 TYR A CA 1
ATOM 795 C C . TYR A 1 102 ? -34.290 11.061 51.606 1.00 53.62 102 TYR A C 1
ATOM 797 O O . TYR A 1 102 ? -33.576 10.536 50.752 1.00 53.62 102 TYR A O 1
ATOM 805 N N . ARG A 1 103 ? -35.435 11.671 51.282 1.00 54.62 103 ARG A N 1
ATOM 806 C CA . ARG A 1 103 ? -35.824 11.978 49.902 1.00 54.62 103 ARG A CA 1
ATOM 807 C C . ARG A 1 103 ? -34.838 13.018 49.361 1.00 54.62 103 ARG A C 1
ATOM 809 O O . ARG A 1 103 ? -34.649 14.057 49.990 1.00 54.62 103 ARG A O 1
ATOM 816 N N . SER A 1 104 ? -34.198 12.725 48.228 1.00 52.28 104 SER A N 1
ATOM 817 C CA . SER A 1 104 ? -33.173 13.575 47.611 1.00 52.28 104 SER A CA 1
ATOM 818 C C . SER A 1 104 ? -33.601 15.048 47.542 1.00 52.28 104 SER A C 1
ATOM 820 O O . SER A 1 104 ? -34.515 15.408 46.804 1.00 52.28 104 SER A O 1
ATOM 822 N N . ARG A 1 105 ? -32.927 15.911 48.311 1.00 52.56 105 ARG A N 1
ATOM 823 C CA . ARG A 1 105 ? -33.102 17.374 48.328 1.00 52.56 105 ARG A CA 1
ATOM 824 C C . ARG A 1 105 ? -32.261 18.025 47.221 1.00 52.56 105 ARG A C 1
ATOM 826 O O . ARG A 1 105 ? -31.474 18.928 47.495 1.00 52.56 105 ARG A O 1
ATOM 833 N N . SER A 1 106 ? -32.348 17.517 45.995 1.00 54.88 106 SER A N 1
ATOM 834 C CA . SER A 1 106 ? -31.534 17.996 44.865 1.00 54.88 106 SER A CA 1
ATOM 835 C C . SER A 1 106 ? -32.261 18.958 43.921 1.00 54.88 106 SER A C 1
ATOM 837 O O . SER A 1 106 ? -31.619 19.532 43.052 1.00 54.88 106 SER A O 1
ATOM 839 N N . GLU A 1 107 ? -33.537 19.269 44.151 1.00 52.97 107 GLU A N 1
ATOM 840 C CA . GLU A 1 107 ? -34.197 20.425 43.523 1.00 52.97 107 GLU A CA 1
ATOM 841 C C . GLU A 1 107 ? -33.961 21.696 44.354 1.00 52.97 107 GLU A C 1
ATOM 843 O O . GLU A 1 107 ? -34.882 22.316 44.884 1.00 52.97 107 GLU A O 1
ATOM 848 N N . ARG A 1 108 ? -32.699 22.107 44.520 1.00 54.75 108 ARG A N 1
ATOM 849 C CA . ARG A 1 108 ? -32.432 23.507 44.877 1.00 54.75 108 ARG A CA 1
ATOM 850 C C . ARG A 1 108 ? -32.535 24.325 43.595 1.00 54.75 108 ARG A C 1
ATOM 852 O O . ARG A 1 108 ? -31.586 24.392 42.823 1.00 54.75 108 ARG A O 1
ATOM 859 N N . GLN A 1 109 ? -33.705 24.925 43.384 1.00 55.59 109 GLN A N 1
ATOM 860 C CA . GLN A 1 109 ? -33.917 25.964 42.383 1.00 55.59 109 GLN A CA 1
ATOM 861 C C . GLN A 1 109 ? -32.899 27.089 42.625 1.00 55.59 109 GLN A C 1
ATOM 863 O O . GLN A 1 109 ? -32.930 27.754 43.661 1.00 55.59 109 GLN A O 1
ATOM 868 N N . VAL A 1 110 ? -31.962 27.261 41.692 1.00 61.94 110 VAL A N 1
ATOM 869 C CA . VAL A 1 110 ? -31.023 28.385 41.701 1.00 61.94 110 VAL A CA 1
ATOM 870 C C . VAL A 1 110 ? -31.817 29.624 41.304 1.00 61.94 110 VAL A C 1
ATOM 872 O O . VAL A 1 110 ? -32.139 29.816 40.133 1.00 61.94 110 VAL A O 1
ATOM 875 N N . VAL A 1 111 ? -32.185 30.435 42.292 1.00 61.97 111 VAL A N 1
ATOM 876 C CA . VAL A 1 111 ? -32.725 31.772 42.050 1.00 61.97 111 VAL A CA 1
ATOM 877 C C . VAL A 1 111 ? -31.538 32.672 41.742 1.00 61.97 111 VAL A C 1
ATOM 879 O O . VAL A 1 111 ? -30.696 32.909 42.605 1.00 61.97 111 VAL A O 1
ATOM 882 N N . TRP A 1 112 ? -31.454 33.125 40.496 1.00 48.97 112 TRP A N 1
ATOM 883 C CA . TRP A 1 112 ? -30.544 34.193 40.109 1.00 48.97 112 TRP A CA 1
ATOM 884 C C . TRP A 1 112 ? -31.126 35.515 40.610 1.00 48.97 112 TRP A C 1
ATOM 886 O O . TRP A 1 112 ? -32.248 35.872 40.253 1.00 48.97 112 TRP A O 1
ATOM 896 N N . THR A 1 113 ? -30.380 36.211 41.460 1.00 60.41 113 THR A N 1
ATOM 897 C CA . THR A 1 113 ? -30.592 37.630 41.762 1.00 60.41 113 THR A CA 1
ATOM 898 C C . THR A 1 113 ? -29.506 38.418 41.045 1.00 60.41 113 THR A C 1
ATOM 900 O O . THR A 1 113 ? -28.328 38.123 41.249 1.00 60.41 113 THR A O 1
ATOM 903 N N . ASP A 1 114 ? -29.949 39.338 40.187 1.00 54.66 114 ASP A N 1
ATOM 904 C CA . ASP A 1 114 ? -29.154 40.360 39.489 1.00 54.66 114 ASP A CA 1
ATOM 905 C C . ASP A 1 114 ? -28.471 41.322 40.480 1.00 54.66 114 ASP A C 1
ATOM 907 O O . ASP A 1 114 ? -29.092 41.614 41.535 1.00 54.66 114 ASP A O 1
#

pLDDT: mean 72.76, std 14.39, range [45.22, 96.69]